Protein AF-A0AAP2PD53-F1 (afdb_monomer_lite)

Secondary structure (DSSP, 8-state):
------GGGGSSSSTTTTS-----PPPPPPPEEEEEE-SSHHHHHHHHHHHHHHHHTTSPEEEEEEEEEPSS------TTS---TTHHHHHTTS--S----EEEEEEEE-

Sequence (110 aa):
MDIKLAPVTLALLLAAATLGGCRSAPPPAPAHHLEVHADTLGAARKAAEHRAAQRCGDATPVVLDSRRRAGTPDFRVDADLPADASEVAEYAATTHEGEQPGLVWRYRCE

Foldseek 3Di:
DDDPDDPPVVVVVVVPVPPPDPPPDPPAFDKDKDKFFDQDPVVRVVVVCVVQCVVLPVFDKAWPDKDKDDLDPPDDDDPPDPCPVPPVVVVVPPPPVDRTIMMMTIIGTD

Structure (mmCIF, N/CA/C/O backbone):
data_AF-A0AAP2PD53-F1
#
_entry.id   AF-A0AAP2PD53-F1
#
loop_
_atom_site.group_PDB
_atom_site.id
_atom_site.type_symbol
_atom_site.label_atom_id
_atom_site.label_alt_id
_atom_site.label_comp_id
_atom_site.label_asym_id
_atom_site.label_entity_id
_atom_site.label_seq_id
_atom_site.pdbx_PDB_ins_code
_atom_site.Cartn_x
_atom_site.Cartn_y
_atom_site.Cartn_z
_atom_site.occupancy
_atom_site.B_iso_or_equiv
_atom_site.auth_seq_id
_atom_site.auth_comp_id
_atom_site.auth_asym_id
_atom_site.auth_atom_id
_atom_site.pdbx_PDB_model_num
ATOM 1 N N . MET A 1 1 ? -57.520 -25.841 54.218 1.00 36.88 1 MET A N 1
ATOM 2 C CA . MET A 1 1 ? -56.405 -26.535 53.541 1.00 36.88 1 MET A CA 1
ATOM 3 C C . MET A 1 1 ? -55.307 -25.509 53.347 1.00 36.88 1 MET A C 1
ATOM 5 O O . MET A 1 1 ? -55.381 -24.709 52.425 1.00 36.88 1 MET A O 1
ATOM 9 N N . ASP A 1 2 ? -54.368 -25.467 54.288 1.00 38.88 2 ASP A N 1
ATOM 10 C CA . ASP A 1 2 ? -53.230 -24.548 54.286 1.00 38.88 2 ASP A CA 1
ATOM 11 C C . ASP A 1 2 ? -52.176 -24.998 53.274 1.00 38.88 2 ASP A C 1
ATOM 13 O O . ASP A 1 2 ? -51.608 -26.084 53.392 1.00 38.88 2 ASP A O 1
ATOM 17 N N . ILE A 1 3 ? -51.897 -24.157 52.279 1.00 51.38 3 ILE A N 1
ATOM 18 C CA . ILE A 1 3 ? -50.818 -24.382 51.317 1.00 51.38 3 ILE A CA 1
ATOM 19 C C . ILE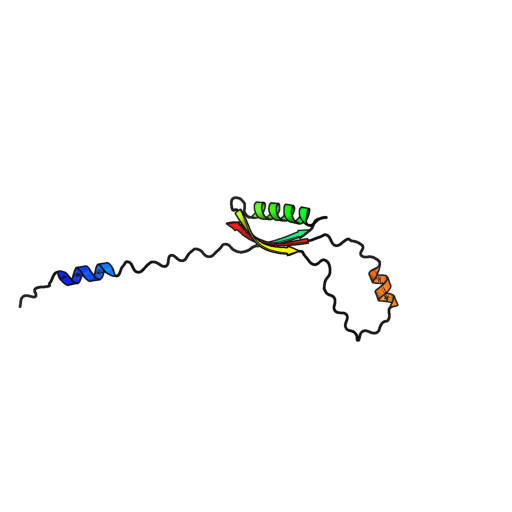 A 1 3 ? -49.562 -23.699 51.873 1.00 51.38 3 ILE A C 1
ATOM 21 O O . ILE A 1 3 ? -49.345 -22.504 51.682 1.00 51.38 3 ILE A O 1
ATOM 25 N N . LYS A 1 4 ? -48.727 -24.464 52.589 1.00 51.34 4 LYS A N 1
ATOM 26 C CA . LYS A 1 4 ? -47.357 -24.063 52.950 1.00 51.34 4 LYS A CA 1
ATOM 27 C C . LYS A 1 4 ? -46.494 -24.049 51.684 1.00 51.34 4 LYS A C 1
ATOM 29 O O . LYS A 1 4 ? -45.925 -25.068 51.302 1.00 51.34 4 LYS A O 1
ATOM 34 N N . LEU A 1 5 ? -46.406 -22.895 51.029 1.00 52.44 5 LEU A N 1
ATOM 35 C CA . LEU A 1 5 ? -45.444 -22.648 49.953 1.00 52.44 5 LEU A CA 1
ATOM 36 C C . LEU A 1 5 ? -44.035 -22.552 50.553 1.00 52.44 5 LEU A C 1
ATOM 38 O O . LEU A 1 5 ? -43.714 -21.618 51.284 1.00 52.44 5 LEU A O 1
ATOM 42 N N . ALA A 1 6 ? -43.208 -23.561 50.277 1.00 54.22 6 ALA A N 1
ATOM 43 C CA . ALA A 1 6 ? -41.811 -23.595 50.683 1.00 54.22 6 ALA A CA 1
ATOM 44 C C . ALA A 1 6 ? -41.010 -22.480 49.969 1.00 54.22 6 ALA A C 1
ATOM 46 O O . ALA A 1 6 ? -41.122 -22.344 48.752 1.00 54.22 6 ALA A O 1
ATOM 47 N N . PRO A 1 7 ? -40.151 -21.721 50.674 1.00 53.34 7 PRO A N 1
ATOM 48 C CA . PRO A 1 7 ? -39.374 -20.610 50.104 1.00 53.34 7 PRO A CA 1
ATOM 49 C C . PRO A 1 7 ? -38.185 -21.054 49.229 1.00 53.34 7 PRO A C 1
ATOM 51 O O . PRO A 1 7 ? -37.437 -20.222 48.725 1.00 53.34 7 PRO A O 1
ATOM 54 N N . VAL A 1 8 ? -37.981 -22.362 49.049 1.00 54.16 8 VAL A N 1
ATOM 55 C CA . VAL A 1 8 ? -36.761 -22.925 48.443 1.00 54.16 8 VAL A CA 1
ATOM 56 C C . VAL A 1 8 ? -36.786 -22.868 46.909 1.00 54.16 8 VAL A C 1
ATOM 58 O O . VAL A 1 8 ? -35.738 -22.822 46.272 1.00 54.16 8 VAL A O 1
ATOM 61 N N . THR A 1 9 ? -37.965 -22.799 46.288 1.00 51.31 9 THR A N 1
ATOM 62 C CA . THR A 1 9 ? -38.105 -22.795 44.821 1.00 51.31 9 THR A CA 1
ATOM 63 C C . THR A 1 9 ? -37.807 -21.449 44.165 1.00 51.31 9 THR A C 1
ATOM 65 O O . THR A 1 9 ? -37.536 -21.417 42.966 1.00 51.31 9 THR A O 1
ATOM 68 N N . LEU A 1 10 ? -37.808 -20.340 44.914 1.00 48.06 10 LEU A N 1
ATOM 69 C CA . LEU A 1 10 ? -37.574 -19.013 44.330 1.00 48.06 10 LEU A CA 1
ATOM 70 C C . LEU A 1 10 ? -36.084 -18.736 44.056 1.00 48.06 10 LEU A C 1
ATOM 72 O O . LEU A 1 10 ? -35.758 -17.936 43.186 1.00 48.06 10 LEU A O 1
ATOM 76 N N . ALA A 1 11 ? -35.172 -19.426 44.750 1.00 49.78 11 ALA A N 1
ATOM 77 C CA . ALA A 1 11 ? -33.731 -19.207 44.612 1.00 49.78 11 ALA A CA 1
ATOM 78 C C . ALA A 1 11 ? -33.130 -19.830 43.336 1.00 49.78 11 ALA A C 1
ATOM 80 O O . ALA A 1 11 ? -32.116 -19.341 42.843 1.00 49.78 11 ALA A O 1
ATOM 81 N N . LEU A 1 12 ? -33.753 -20.869 42.762 1.00 47.34 12 LEU A N 1
ATOM 82 C CA . LEU A 1 12 ? -33.223 -21.525 41.556 1.00 47.34 12 LEU A CA 1
ATOM 83 C C . LEU A 1 12 ? -33.541 -20.781 40.250 1.00 47.34 12 LEU A C 1
ATOM 85 O O . LEU A 1 12 ? -32.826 -20.954 39.267 1.00 47.34 12 LEU A O 1
ATOM 89 N N . LEU A 1 13 ? -34.573 -19.933 40.223 1.00 50.59 13 LEU A N 1
ATOM 90 C CA . LEU A 1 13 ? -34.968 -19.209 39.007 1.00 50.59 13 LEU A CA 1
ATOM 91 C C . LEU A 1 13 ? -34.099 -17.971 38.728 1.00 50.59 13 LEU A C 1
ATOM 93 O O . LEU A 1 13 ? -34.036 -17.522 37.587 1.00 50.59 13 LEU A O 1
ATOM 97 N N . LEU A 1 14 ? -33.372 -17.455 39.727 1.00 49.78 14 LEU A N 1
ATOM 98 C CA . LEU A 1 14 ? -32.449 -16.324 39.549 1.00 49.78 14 LEU A CA 1
ATOM 99 C C . LEU A 1 14 ? -31.073 -16.724 38.990 1.00 49.78 14 LEU A C 1
ATOM 101 O O . LEU A 1 14 ? -30.354 -15.864 38.488 1.00 49.78 14 LEU A O 1
ATOM 105 N N . ALA A 1 15 ? -30.708 -18.009 39.020 1.00 48.78 15 ALA A N 1
ATOM 106 C CA . ALA A 1 15 ? -29.400 -18.472 38.547 1.00 48.78 15 ALA A CA 1
ATOM 107 C C . ALA A 1 15 ? -29.330 -18.712 37.024 1.00 48.78 15 ALA A C 1
ATOM 109 O O . ALA A 1 15 ? -28.242 -18.894 36.487 1.00 48.78 15 ALA A O 1
ATOM 110 N N . ALA A 1 16 ? -30.464 -18.691 36.313 1.00 49.62 16 ALA A N 1
ATOM 111 C CA . ALA A 1 16 ? -30.517 -18.948 34.869 1.00 49.62 16 ALA A CA 1
ATOM 112 C C . ALA A 1 16 ? -30.461 -17.676 33.996 1.00 49.62 16 ALA A C 1
ATOM 114 O O . ALA A 1 16 ? -30.428 -17.773 32.771 1.00 49.62 16 ALA A O 1
ATOM 115 N N . ALA A 1 17 ? -30.424 -16.482 34.599 1.00 51.25 17 ALA A N 1
ATOM 116 C CA . ALA A 1 17 ? -30.383 -15.207 33.874 1.00 51.25 17 ALA A CA 1
ATOM 117 C C . ALA A 1 17 ? -28.957 -14.711 33.548 1.00 51.25 17 ALA A C 1
ATOM 119 O O . ALA A 1 17 ? -28.787 -13.579 33.105 1.00 51.25 17 ALA A O 1
ATOM 120 N N . THR A 1 18 ? -27.926 -15.538 33.753 1.00 55.12 18 THR A N 1
ATOM 121 C CA . THR A 1 18 ? -26.533 -15.230 33.374 1.00 55.12 18 THR A CA 1
ATOM 122 C C . THR A 1 18 ? -26.067 -16.003 32.141 1.00 55.12 18 THR A C 1
ATOM 124 O O . THR A 1 18 ? -24.868 -16.039 31.862 1.00 55.12 18 THR A O 1
ATOM 127 N N . LEU A 1 19 ? -26.994 -16.597 31.372 1.00 55.31 19 LEU A N 1
ATOM 128 C CA . LEU A 1 19 ? -26.682 -17.105 30.038 1.00 55.31 19 LEU A CA 1
ATOM 129 C C . LEU A 1 19 ? -26.169 -15.939 29.202 1.00 55.31 19 LEU A C 1
ATOM 131 O O . LEU A 1 19 ? -26.907 -15.014 28.861 1.00 55.31 19 LEU A O 1
ATOM 135 N N . GLY A 1 20 ? -24.854 -15.992 28.990 1.00 52.97 20 GLY A N 1
ATOM 136 C CA . GLY A 1 20 ? -24.036 -14.950 28.420 1.00 52.97 20 GLY A CA 1
ATOM 137 C C . GLY A 1 20 ? -24.730 -14.308 27.242 1.00 52.97 20 GLY A C 1
ATOM 138 O O . GLY A 1 20 ? -25.011 -14.960 26.236 1.00 52.97 20 GLY A O 1
ATOM 139 N N . GLY A 1 21 ? -24.969 -13.005 27.369 1.00 51.28 21 GLY A N 1
ATOM 140 C CA . GLY A 1 21 ? -25.188 -12.182 26.203 1.00 51.28 21 GLY A CA 1
ATOM 141 C C . GLY A 1 21 ? -24.011 -12.429 25.272 1.00 51.28 21 GLY A C 1
ATOM 142 O O . GLY A 1 21 ? -22.889 -12.012 25.564 1.00 51.28 21 GLY A O 1
ATOM 143 N N . CYS A 1 22 ? -24.257 -13.135 24.170 1.00 63.25 22 CYS A N 1
ATOM 144 C CA . CYS A 1 22 ? -23.423 -13.060 22.989 1.00 63.25 22 CYS A CA 1
ATOM 145 C C . CYS A 1 22 ? -23.457 -11.594 22.570 1.00 63.25 22 CYS A C 1
ATOM 147 O O . CYS A 1 22 ? -24.305 -11.175 21.787 1.00 63.25 22 CYS A O 1
ATOM 149 N N . ARG A 1 23 ? -22.590 -10.779 23.173 1.00 60.72 23 ARG A N 1
ATOM 150 C CA . ARG A 1 23 ? -22.341 -9.419 22.734 1.00 60.72 23 ARG A CA 1
ATOM 151 C C . ARG A 1 23 ? -21.670 -9.601 21.386 1.00 60.72 23 ARG A C 1
ATOM 153 O O . ARG A 1 23 ? -20.472 -9.853 21.325 1.00 60.72 23 ARG A O 1
ATOM 160 N N . SER A 1 24 ? -22.484 -9.632 20.332 1.00 63.78 24 SER A N 1
ATOM 161 C CA . SER A 1 24 ? -22.030 -9.720 18.955 1.00 63.78 24 SER A CA 1
ATOM 162 C C . SER A 1 24 ? -20.974 -8.641 18.794 1.00 63.78 24 SER A C 1
ATOM 164 O O . SER A 1 24 ? -21.280 -7.454 18.933 1.00 63.78 24 SER A O 1
ATOM 166 N N . ALA A 1 25 ? -19.717 -9.053 18.621 1.00 67.06 25 ALA A N 1
ATOM 167 C CA . ALA A 1 25 ? -18.666 -8.110 18.297 1.00 67.06 25 ALA A CA 1
ATOM 168 C C . ALA A 1 25 ? -19.145 -7.333 17.063 1.00 67.06 25 ALA A C 1
ATOM 170 O O . ALA A 1 25 ? -19.707 -7.958 16.151 1.00 67.06 25 ALA A O 1
ATOM 171 N N . PRO A 1 26 ? -19.013 -5.994 17.047 1.00 68.06 26 PRO A N 1
ATOM 172 C CA . PRO A 1 26 ? -19.375 -5.233 15.866 1.00 68.06 26 PRO A CA 1
ATOM 173 C C . PRO A 1 26 ? -18.651 -5.845 14.658 1.00 68.06 26 PRO A C 1
ATOM 175 O O . PRO A 1 26 ? -17.502 -6.282 14.798 1.00 68.06 26 PRO A O 1
ATOM 178 N N . PRO A 1 27 ? -19.323 -5.958 13.497 1.00 71.62 27 PRO A N 1
ATOM 179 C CA . PRO A 1 27 ? -18.693 -6.527 12.318 1.00 71.62 27 PRO A CA 1
ATOM 180 C C . PRO A 1 27 ? -17.408 -5.746 12.013 1.00 71.62 27 PRO A C 1
ATOM 182 O O . PRO A 1 27 ? -17.380 -4.528 12.212 1.00 71.62 27 PRO A O 1
ATOM 185 N N . PRO A 1 28 ? -16.341 -6.422 11.552 1.00 75.31 28 PRO A N 1
ATOM 186 C CA . PRO A 1 28 ? -15.094 -5.742 11.241 1.00 75.31 28 PRO A CA 1
ATOM 187 C C . PRO A 1 28 ? -15.339 -4.655 10.192 1.00 75.31 28 PRO A C 1
ATOM 189 O O . PRO A 1 28 ? -16.188 -4.818 9.309 1.00 75.31 28 PRO A O 1
ATOM 192 N N . ALA A 1 29 ? -14.568 -3.569 10.273 1.00 82.75 29 ALA A N 1
ATOM 193 C CA . ALA A 1 29 ? -14.652 -2.468 9.324 1.00 82.75 29 ALA A CA 1
ATOM 194 C C . ALA A 1 29 ? -14.558 -2.970 7.865 1.00 82.75 29 ALA A C 1
ATOM 196 O O . ALA A 1 29 ? -13.869 -3.964 7.578 1.00 82.75 29 ALA A O 1
ATOM 197 N N . PRO A 1 30 ? -15.253 -2.315 6.916 1.00 88.00 30 PRO A N 1
ATOM 198 C CA . PRO A 1 30 ? -15.207 -2.712 5.517 1.00 88.00 30 PRO A CA 1
ATOM 199 C C . PRO A 1 30 ? -13.775 -2.623 4.981 1.00 88.00 30 PRO A C 1
ATOM 201 O O . PRO A 1 30 ? -13.022 -1.707 5.303 1.00 88.00 30 PRO A O 1
ATOM 204 N N . ALA A 1 31 ? -13.389 -3.595 4.152 1.00 93.56 31 ALA A N 1
ATOM 205 C CA . ALA A 1 31 ? -12.092 -3.558 3.489 1.00 93.56 31 ALA A CA 1
ATOM 206 C C . ALA A 1 31 ? -12.135 -2.610 2.281 1.00 93.56 31 ALA A C 1
ATOM 208 O O . ALA A 1 31 ? -13.056 -2.665 1.467 1.00 93.56 31 ALA A O 1
ATOM 209 N N . HIS A 1 32 ? -11.102 -1.793 2.138 1.00 93.44 32 HIS A N 1
ATOM 210 C CA . HIS A 1 32 ? -10.877 -0.879 1.030 1.00 93.44 32 HIS A CA 1
ATOM 211 C C . HIS A 1 32 ? -9.835 -1.440 0.065 1.00 93.44 32 HIS A C 1
ATOM 213 O O . HIS A 1 32 ? -8.903 -2.130 0.475 1.00 93.44 32 HIS A O 1
ATOM 219 N N . HIS A 1 33 ? -9.988 -1.107 -1.216 1.00 95.50 33 HIS A N 1
ATOM 220 C CA . HIS A 1 33 ? -9.025 -1.402 -2.272 1.00 95.50 33 HIS A CA 1
ATOM 221 C C . HIS A 1 33 ? -8.303 -0.117 -2.689 1.00 95.50 33 HIS A C 1
ATOM 223 O O . HIS A 1 33 ? -8.930 0.941 -2.813 1.00 95.50 33 HIS A O 1
ATOM 229 N N . LEU A 1 34 ? -6.993 -0.203 -2.897 1.00 93.19 34 LEU A N 1
ATOM 230 C CA . LEU A 1 34 ? -6.160 0.913 -3.325 1.00 93.19 34 LEU A CA 1
ATOM 231 C C . LEU A 1 34 ? -5.109 0.427 -4.315 1.00 93.19 34 LEU A C 1
ATOM 233 O O . LEU A 1 34 ? -4.350 -0.485 -4.014 1.00 93.19 34 LEU A O 1
ATOM 237 N N . GLU A 1 35 ? -5.049 1.081 -5.467 1.00 93.25 35 GLU A N 1
ATOM 238 C CA . GLU A 1 35 ? -4.032 0.854 -6.488 1.00 93.25 35 GLU A CA 1
ATOM 239 C C . GLU A 1 35 ? -3.201 2.125 -6.665 1.00 93.25 35 GLU A C 1
ATOM 241 O O . GLU A 1 35 ? -3.731 3.244 -6.704 1.00 93.25 35 GLU A O 1
ATOM 246 N N . VAL A 1 36 ? -1.881 1.960 -6.695 1.00 90.75 36 VAL A N 1
ATOM 247 C CA . VAL A 1 36 ? -0.922 3.061 -6.792 1.00 90.75 36 VAL A CA 1
ATOM 248 C C . VAL A 1 36 ? 0.181 2.698 -7.768 1.00 90.75 36 VAL A C 1
ATOM 250 O O . VAL A 1 36 ? 0.755 1.618 -7.673 1.00 90.75 36 VAL A O 1
ATOM 253 N N . HIS A 1 37 ? 0.509 3.637 -8.650 1.00 89.38 37 HIS A N 1
ATOM 254 C CA . HIS A 1 37 ? 1.633 3.568 -9.578 1.00 89.38 37 HIS A CA 1
ATOM 255 C C . HIS A 1 37 ? 2.645 4.649 -9.225 1.00 89.38 37 HIS A C 1
ATOM 257 O O . HIS A 1 37 ? 2.261 5.733 -8.778 1.00 89.38 37 HIS A O 1
ATOM 263 N N . ALA A 1 38 ? 3.923 4.342 -9.398 1.00 86.06 38 ALA A N 1
ATOM 264 C CA . ALA A 1 38 ? 5.003 5.309 -9.287 1.00 86.06 38 ALA A CA 1
ATOM 265 C C . ALA A 1 38 ? 6.225 4.806 -10.058 1.00 86.06 38 ALA A C 1
ATOM 267 O O . ALA A 1 38 ? 6.265 3.650 -10.459 1.00 86.06 38 ALA A O 1
ATOM 268 N N . ASP A 1 39 ? 7.263 5.633 -10.166 1.00 84.81 39 ASP A N 1
ATOM 269 C CA . ASP A 1 39 ? 8.507 5.269 -10.863 1.00 84.81 39 ASP A CA 1
ATOM 270 C C . ASP A 1 39 ? 9.241 4.088 -10.206 1.00 84.81 39 ASP A C 1
ATOM 272 O O . ASP A 1 39 ? 10.015 3.376 -10.839 1.00 84.81 39 ASP A O 1
ATOM 276 N N . THR A 1 40 ? 8.999 3.857 -8.911 1.00 86.62 40 THR A N 1
ATOM 277 C CA . THR A 1 40 ? 9.549 2.721 -8.165 1.00 86.62 40 THR A CA 1
ATOM 278 C C . THR A 1 40 ? 8.503 2.113 -7.237 1.00 86.62 40 THR A C 1
ATOM 280 O O . THR A 1 40 ? 7.617 2.801 -6.729 1.00 86.62 40 THR A O 1
ATOM 283 N N . LEU A 1 41 ? 8.661 0.830 -6.902 1.00 87.00 41 LEU A N 1
ATOM 284 C CA . LEU A 1 41 ? 7.808 0.173 -5.902 1.00 87.00 41 LEU A CA 1
ATOM 285 C C . LEU A 1 41 ? 7.885 0.834 -4.517 1.00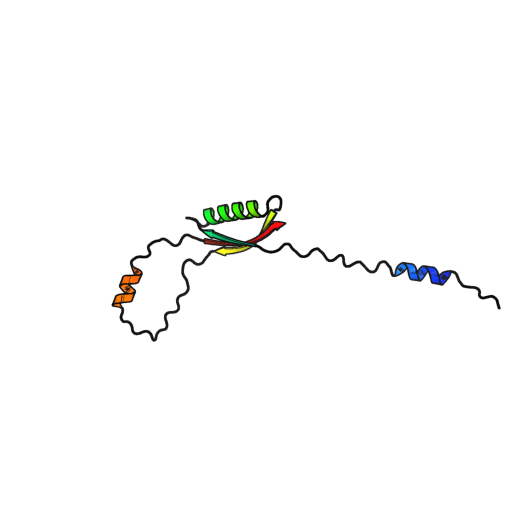 87.00 41 LEU A C 1
ATOM 287 O O . LEU A 1 41 ? 6.893 0.860 -3.792 1.00 87.00 41 LEU A O 1
ATOM 291 N N . GLY A 1 42 ? 9.046 1.382 -4.142 1.00 88.50 42 GLY A N 1
ATOM 292 C CA . GLY A 1 42 ? 9.203 2.116 -2.884 1.00 88.50 42 GLY A CA 1
ATOM 293 C C . GLY A 1 42 ? 8.382 3.407 -2.861 1.00 88.50 42 GLY A C 1
ATOM 294 O O . GLY A 1 42 ? 7.749 3.717 -1.852 1.00 88.50 42 GLY A O 1
ATOM 295 N N . ALA A 1 43 ? 8.339 4.127 -3.984 1.00 90.00 43 ALA A N 1
ATOM 296 C CA . ALA A 1 43 ? 7.493 5.305 -4.144 1.00 90.00 43 ALA A CA 1
ATOM 297 C C . ALA A 1 43 ? 6.000 4.933 -4.157 1.00 90.00 43 ALA A C 1
ATOM 299 O O . ALA A 1 43 ? 5.214 5.573 -3.459 1.00 90.00 43 ALA A O 1
ATOM 300 N N . ALA A 1 44 ? 5.624 3.849 -4.846 1.00 90.81 44 ALA A N 1
ATOM 301 C CA . ALA A 1 44 ? 4.250 3.347 -4.862 1.00 90.81 44 ALA A CA 1
ATOM 302 C C . ALA A 1 44 ? 3.777 2.962 -3.451 1.00 90.81 44 ALA A C 1
ATOM 304 O O . ALA A 1 44 ? 2.664 3.302 -3.057 1.00 90.81 44 ALA A O 1
ATOM 305 N N . ARG A 1 45 ? 4.650 2.337 -2.649 1.00 93.81 45 ARG A N 1
ATOM 306 C CA . ARG A 1 45 ? 4.371 2.023 -1.243 1.00 93.81 45 ARG A CA 1
ATOM 307 C C . ARG A 1 45 ? 4.147 3.278 -0.401 1.00 93.81 45 ARG A C 1
ATOM 309 O O . ARG A 1 45 ? 3.129 3.359 0.274 1.00 93.81 45 ARG A O 1
ATOM 316 N N . LYS A 1 46 ? 5.045 4.266 -0.460 1.00 96.06 46 LYS A N 1
ATOM 317 C CA . LYS A 1 46 ? 4.884 5.523 0.299 1.00 96.06 46 LYS A CA 1
ATOM 318 C C . LYS A 1 46 ? 3.598 6.260 -0.075 1.00 96.06 46 LYS A C 1
ATOM 320 O O . LYS A 1 46 ? 2.890 6.764 0.791 1.00 96.06 46 LYS A O 1
ATOM 325 N N . ALA A 1 47 ? 3.276 6.303 -1.366 1.00 94.12 47 ALA A N 1
ATOM 326 C CA . ALA A 1 47 ? 2.035 6.898 -1.839 1.00 94.12 47 ALA A CA 1
ATOM 327 C C . ALA A 1 47 ? 0.799 6.091 -1.393 1.00 94.12 47 ALA A C 1
ATOM 329 O O . ALA A 1 47 ? -0.222 6.693 -1.060 1.00 94.12 47 ALA A O 1
ATOM 330 N N . ALA A 1 48 ? 0.888 4.758 -1.318 1.00 95.19 48 ALA A N 1
ATOM 331 C CA . ALA A 1 48 ? -0.176 3.920 -0.770 1.00 95.19 48 ALA A CA 1
ATOM 332 C C . ALA A 1 48 ? -0.397 4.172 0.729 1.00 95.19 48 ALA A C 1
ATOM 334 O O . ALA A 1 48 ? -1.535 4.378 1.142 1.00 95.19 48 ALA A O 1
ATOM 335 N N . GLU A 1 49 ? 0.680 4.247 1.516 1.00 96.38 49 GLU A N 1
ATOM 336 C CA . GLU A 1 49 ? 0.645 4.591 2.945 1.00 96.38 49 GLU A CA 1
ATOM 337 C C . GLU A 1 49 ? -0.019 5.956 3.166 1.00 96.38 49 GLU A C 1
ATOM 339 O O . GLU A 1 49 ? -0.956 6.073 3.954 1.00 96.38 49 GLU A O 1
ATOM 344 N N . HIS A 1 50 ? 0.400 6.973 2.408 1.00 96.88 50 HIS A N 1
ATOM 345 C CA . HIS A 1 50 ? -0.159 8.317 2.513 1.00 96.88 50 HIS A CA 1
ATOM 346 C C . HIS A 1 50 ? -1.655 8.366 2.165 1.00 96.88 50 HIS A C 1
ATOM 348 O O . HIS A 1 50 ? -2.445 8.928 2.920 1.00 96.88 50 HIS A O 1
ATOM 354 N N . ARG A 1 51 ? -2.069 7.738 1.054 1.00 96.56 51 ARG A N 1
ATOM 355 C CA . ARG A 1 51 ? -3.483 7.684 0.639 1.00 96.56 51 ARG A CA 1
ATOM 356 C C . ARG A 1 51 ? -4.345 6.887 1.621 1.00 96.56 51 ARG A C 1
ATOM 358 O O . ARG A 1 51 ? -5.491 7.261 1.867 1.00 96.56 51 ARG A O 1
ATOM 365 N N . ALA A 1 52 ? -3.815 5.799 2.179 1.00 96.19 52 ALA A N 1
ATOM 366 C CA . ALA A 1 52 ? -4.515 5.007 3.183 1.00 96.19 52 ALA A CA 1
ATOM 367 C C . ALA A 1 52 ? -4.723 5.812 4.475 1.00 96.19 52 ALA A C 1
ATOM 369 O O . ALA A 1 52 ? -5.846 5.857 4.971 1.00 96.19 52 ALA A O 1
ATOM 370 N N . ALA A 1 53 ? -3.688 6.514 4.950 1.00 95.94 53 ALA A N 1
ATOM 371 C CA . ALA A 1 53 ? -3.775 7.396 6.114 1.00 95.94 53 ALA A CA 1
ATOM 372 C C . ALA A 1 53 ? -4.782 8.538 5.897 1.00 95.94 53 ALA A C 1
ATOM 374 O O . ALA A 1 53 ? -5.652 8.758 6.731 1.00 95.94 53 ALA A O 1
ATOM 375 N N . GLN A 1 54 ? -4.740 9.205 4.737 1.00 96.44 54 GLN A N 1
ATOM 376 C CA . GLN A 1 54 ? -5.713 10.250 4.395 1.00 96.44 54 GLN A CA 1
ATOM 377 C C . GLN A 1 54 ? -7.157 9.743 4.407 1.00 96.44 54 GLN A C 1
ATOM 379 O O . GLN A 1 54 ? -8.050 10.460 4.848 1.00 96.44 54 GLN A O 1
ATOM 384 N N . ARG A 1 55 ? -7.402 8.518 3.919 1.00 94.94 55 ARG A N 1
ATOM 385 C CA . ARG A 1 55 ? -8.752 7.942 3.920 1.00 94.94 55 ARG A CA 1
ATOM 386 C C . ARG A 1 55 ? -9.214 7.552 5.323 1.00 94.94 55 ARG A C 1
ATOM 388 O O . ARG A 1 55 ? -10.391 7.729 5.617 1.00 94.94 55 ARG A O 1
ATOM 395 N N . CYS A 1 56 ? -8.331 6.991 6.146 1.00 94.44 56 CYS A N 1
ATOM 396 C CA . CYS A 1 56 ? -8.701 6.543 7.488 1.00 94.44 56 CYS A CA 1
ATOM 397 C C . CYS A 1 56 ? -8.806 7.689 8.507 1.00 94.44 56 CYS A C 1
ATOM 399 O O . CYS A 1 56 ? -9.462 7.515 9.531 1.00 94.44 56 CYS A O 1
ATOM 401 N N . GLY A 1 57 ? -8.233 8.863 8.219 1.00 94.12 57 GLY A N 1
ATOM 402 C CA . GLY A 1 57 ? -8.287 10.013 9.119 1.00 94.12 57 GLY A CA 1
ATOM 403 C C . GLY A 1 57 ? -7.573 9.700 10.432 1.00 94.12 57 GLY A C 1
ATOM 404 O O . GLY A 1 57 ? -6.370 9.452 10.427 1.00 94.12 57 GLY A O 1
ATOM 405 N N . ASP A 1 58 ? -8.327 9.677 11.531 1.00 93.75 58 ASP A N 1
ATOM 406 C CA . ASP A 1 58 ? -7.809 9.356 12.868 1.00 93.75 58 ASP A CA 1
ATOM 407 C C . ASP A 1 58 ? -7.651 7.841 13.113 1.00 93.75 58 ASP A C 1
ATOM 409 O O . ASP A 1 58 ? -6.984 7.436 14.065 1.00 93.75 58 ASP A O 1
ATOM 413 N N . ALA A 1 59 ? -8.256 6.998 12.268 1.00 92.69 59 ALA A N 1
ATOM 414 C CA . ALA A 1 59 ? -8.124 5.545 12.347 1.00 92.69 59 ALA A CA 1
ATOM 415 C C . ALA A 1 59 ? -6.822 5.060 11.686 1.00 92.69 59 ALA A C 1
ATOM 417 O O . ALA A 1 59 ? -6.327 5.638 10.714 1.00 92.69 59 ALA A O 1
ATOM 418 N N . THR A 1 60 ? -6.279 3.948 12.176 1.00 93.31 60 THR A N 1
ATOM 419 C CA . THR A 1 60 ? -5.050 3.352 11.652 1.00 93.31 60 THR A CA 1
ATOM 420 C C . THR A 1 60 ? -5.362 2.445 10.458 1.00 93.31 60 THR A C 1
ATOM 422 O O . THR A 1 60 ? -6.179 1.529 10.572 1.00 93.31 60 THR A O 1
ATOM 425 N N . PRO A 1 61 ? -4.710 2.634 9.295 1.00 93.88 61 PRO A N 1
ATOM 426 C CA . PRO A 1 61 ? -4.848 1.710 8.181 1.00 93.88 61 PRO A CA 1
ATOM 427 C C . PRO A 1 61 ? -4.131 0.384 8.480 1.00 93.88 61 PRO A C 1
ATOM 429 O O . PRO A 1 61 ? -2.906 0.334 8.588 1.00 93.88 61 PRO A O 1
ATOM 432 N N . VAL A 1 62 ? -4.885 -0.712 8.543 1.00 94.75 62 VAL A N 1
ATOM 433 C CA . VAL A 1 62 ? -4.364 -2.077 8.696 1.00 94.75 62 VAL A CA 1
ATOM 434 C C . VAL A 1 62 ? -4.375 -2.776 7.342 1.00 94.75 62 VAL A C 1
ATOM 436 O O . VAL A 1 62 ? -5.433 -3.024 6.759 1.00 94.75 62 VAL A O 1
ATOM 439 N N . VAL A 1 63 ? -3.188 -3.088 6.816 1.00 95.50 63 VAL A N 1
ATOM 440 C CA . VAL A 1 63 ? -3.031 -3.771 5.524 1.00 95.50 63 VAL A CA 1
ATOM 441 C C . VAL A 1 63 ? -3.366 -5.254 5.680 1.00 95.50 63 VAL A C 1
ATOM 443 O O . VAL A 1 63 ? -2.746 -5.962 6.468 1.00 95.50 63 VAL A O 1
ATOM 446 N N . LEU A 1 64 ? -4.338 -5.722 4.899 1.00 94.12 64 LEU A N 1
ATOM 447 C CA . LEU A 1 64 ? -4.774 -7.118 4.852 1.00 94.12 64 LEU A CA 1
ATOM 448 C C . LEU A 1 64 ? -4.048 -7.914 3.762 1.00 94.12 64 LEU A C 1
ATOM 450 O O . LEU A 1 64 ? -3.720 -9.077 3.962 1.00 94.12 64 LEU A O 1
ATOM 454 N N . ASP A 1 65 ? -3.846 -7.300 2.595 1.00 93.31 65 ASP A N 1
ATOM 455 C CA . ASP A 1 65 ? -3.168 -7.899 1.442 1.00 93.31 65 ASP A CA 1
ATOM 456 C C . ASP A 1 65 ? -2.411 -6.819 0.664 1.00 93.31 65 ASP A C 1
ATOM 458 O O . ASP A 1 65 ? -2.885 -5.687 0.536 1.00 93.31 65 ASP A O 1
ATOM 462 N N . SER A 1 66 ? -1.246 -7.180 0.128 1.00 92.38 66 SER A N 1
ATOM 463 C CA . SER A 1 66 ? -0.405 -6.298 -0.677 1.00 92.38 66 SER A CA 1
ATOM 464 C C . SER A 1 66 ? 0.217 -7.079 -1.824 1.00 92.38 66 SER A C 1
ATOM 466 O O . SER A 1 66 ? 1.086 -7.925 -1.613 1.00 92.38 66 SER A O 1
ATOM 468 N N . ARG A 1 67 ? -0.164 -6.739 -3.053 1.00 91.31 67 ARG A N 1
ATOM 469 C CA . ARG A 1 67 ? 0.323 -7.385 -4.272 1.00 91.31 67 ARG A CA 1
ATOM 470 C C . ARG A 1 67 ? 0.995 -6.371 -5.182 1.00 91.31 67 ARG A C 1
ATOM 472 O O . ARG A 1 67 ? 0.566 -5.226 -5.286 1.00 91.31 67 ARG A O 1
ATOM 479 N N . ARG A 1 68 ? 2.065 -6.794 -5.853 1.00 88.94 68 ARG A N 1
ATOM 480 C CA . ARG A 1 68 ? 2.622 -6.031 -6.975 1.00 88.94 68 ARG A CA 1
ATOM 481 C C . ARG A 1 68 ? 1.681 -6.195 -8.159 1.00 88.94 68 ARG A C 1
ATOM 483 O O . ARG A 1 68 ? 1.205 -7.301 -8.410 1.00 88.94 68 ARG A O 1
ATOM 490 N N . ARG A 1 69 ? 1.417 -5.111 -8.876 1.00 81.00 69 ARG A N 1
ATOM 491 C CA . ARG A 1 69 ? 0.677 -5.178 -10.132 1.00 81.00 69 ARG A CA 1
ATOM 492 C C . ARG A 1 69 ? 1.578 -5.821 -11.184 1.00 81.00 69 ARG A C 1
ATOM 494 O O . ARG A 1 69 ? 2.706 -5.367 -11.370 1.00 81.00 69 ARG A O 1
ATOM 501 N N . ALA A 1 70 ? 1.096 -6.874 -11.839 1.00 66.25 70 ALA A N 1
ATOM 502 C CA . ALA A 1 70 ? 1.758 -7.400 -13.024 1.00 66.25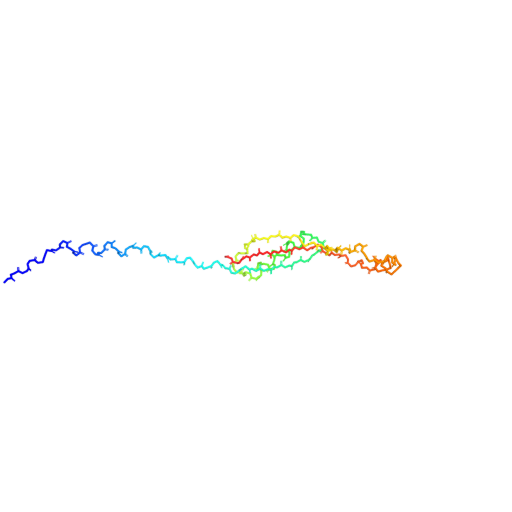 70 ALA A CA 1
ATOM 503 C C . ALA A 1 70 ? 1.614 -6.360 -14.139 1.00 66.25 70 ALA A C 1
ATOM 505 O O . ALA A 1 70 ? 0.499 -5.963 -14.471 1.00 66.25 70 ALA A O 1
ATOM 506 N N . GLY A 1 71 ? 2.745 -5.886 -14.650 1.00 57.31 71 GLY A N 1
ATOM 507 C CA . GLY A 1 71 ? 2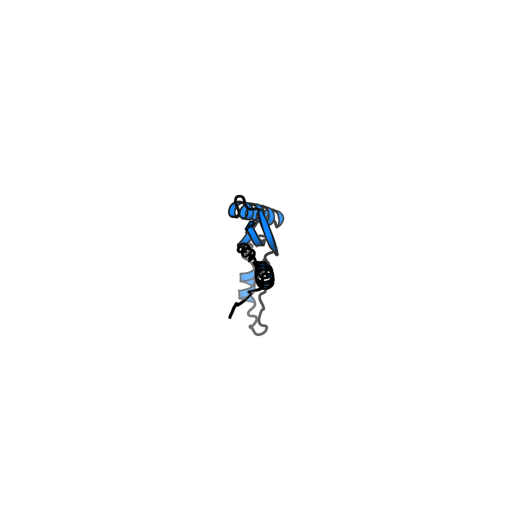.804 -4.933 -15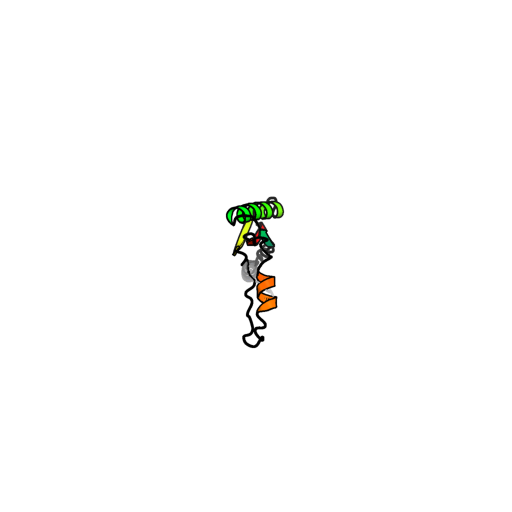.750 1.00 57.31 71 GLY A CA 1
ATOM 508 C C . GLY A 1 71 ? 2.821 -5.627 -17.106 1.00 57.31 71 GLY A C 1
ATOM 509 O O . GLY A 1 71 ? 3.632 -5.278 -17.935 1.00 57.31 71 GLY A O 1
ATOM 510 N N . THR A 1 72 ? 2.083 -6.715 -17.295 1.00 55.12 72 THR A N 1
ATOM 511 C CA . THR A 1 72 ? 1.753 -7.228 -18.631 1.00 55.12 72 THR A CA 1
ATOM 512 C C . THR A 1 72 ? 0.562 -8.162 -18.453 1.00 55.12 72 THR A C 1
ATOM 514 O O . THR A 1 72 ? 0.622 -9.044 -17.587 1.00 55.12 72 THR A O 1
ATOM 517 N N . PRO A 1 73 ? -0.539 -7.997 -19.201 1.00 53.62 73 PRO A N 1
ATOM 518 C CA . PRO A 1 73 ? -1.549 -9.040 -19.291 1.00 53.62 73 PRO A CA 1
ATOM 519 C C . PRO A 1 73 ? -0.892 -10.323 -19.813 1.00 53.62 73 PRO A C 1
ATOM 521 O O . PRO A 1 73 ? -0.073 -10.270 -20.729 1.00 53.62 73 PRO A O 1
ATOM 524 N N . ASP A 1 74 ? -1.239 -11.471 -19.235 1.00 53.47 74 ASP A N 1
ATOM 525 C CA . ASP A 1 74 ? -0.793 -12.767 -19.749 1.00 53.47 74 ASP A CA 1
ATOM 526 C C . ASP A 1 74 ? -1.583 -13.063 -21.035 1.00 53.47 74 ASP A C 1
ATOM 528 O O . ASP A 1 74 ? -2.709 -13.569 -20.997 1.00 53.47 74 ASP A O 1
ATOM 532 N N . PHE A 1 75 ? -1.050 -12.627 -22.178 1.00 51.69 75 PHE A N 1
ATOM 533 C CA . PHE A 1 75 ? -1.649 -12.884 -23.482 1.00 51.69 75 PHE A CA 1
ATOM 534 C C . PHE A 1 75 ? -1.319 -14.311 -23.909 1.00 51.69 75 PHE A C 1
ATOM 536 O O . PHE A 1 75 ? -0.192 -14.624 -24.291 1.00 51.69 75 PHE A O 1
ATOM 543 N N . ARG A 1 76 ? -2.325 -15.186 -23.883 1.00 58.78 76 ARG A N 1
ATOM 544 C CA . ARG A 1 76 ? -2.234 -16.477 -24.565 1.00 58.78 76 ARG A CA 1
ATOM 545 C C . ARG A 1 76 ? -2.449 -16.240 -26.051 1.00 58.78 76 ARG A C 1
ATOM 547 O O . ARG A 1 76 ? -3.538 -15.853 -26.459 1.00 58.78 76 ARG A O 1
ATOM 554 N N . VAL A 1 77 ? -1.401 -16.441 -26.838 1.00 59.09 77 VAL A N 1
ATOM 555 C CA . VAL A 1 77 ? -1.512 -16.482 -28.296 1.00 59.09 77 VAL A CA 1
ATOM 556 C C . VAL A 1 77 ? -2.012 -17.875 -28.665 1.00 59.09 77 VAL A C 1
ATOM 558 O O . VAL A 1 77 ? -1.332 -18.864 -28.388 1.00 59.09 77 VAL A O 1
ATOM 561 N N . ASP A 1 78 ? -3.209 -17.958 -29.244 1.00 55.75 78 ASP A N 1
ATOM 562 C CA . ASP A 1 78 ? -3.709 -19.202 -29.827 1.00 55.75 78 ASP A CA 1
ATOM 563 C C . ASP A 1 78 ? -2.797 -19.606 -30.995 1.00 55.75 78 ASP A C 1
ATOM 565 O O . ASP A 1 78 ? -2.559 -18.823 -31.916 1.00 55.75 78 ASP A O 1
ATOM 569 N N . ALA A 1 79 ? -2.272 -20.833 -30.953 1.00 58.12 79 ALA A N 1
ATOM 570 C CA . ALA A 1 79 ? -1.295 -21.344 -31.919 1.00 58.12 79 ALA A CA 1
ATOM 571 C C . ALA A 1 79 ? -1.845 -21.501 -33.355 1.00 58.12 79 ALA A C 1
ATOM 573 O O . ALA A 1 79 ? -1.072 -21.772 -34.271 1.00 58.12 79 ALA A O 1
ATOM 574 N N . ASP A 1 80 ? -3.154 -21.313 -33.545 1.00 57.56 80 ASP A N 1
ATOM 575 C CA . ASP A 1 80 ? -3.862 -21.469 -34.821 1.00 57.56 80 ASP A CA 1
ATOM 576 C C . ASP A 1 80 ? -4.045 -20.146 -35.595 1.00 57.56 80 ASP A C 1
ATOM 578 O O . ASP A 1 80 ? -4.678 -20.125 -36.652 1.00 57.56 80 ASP A O 1
ATOM 582 N N . LEU A 1 81 ? -3.502 -19.028 -35.099 1.00 55.75 81 LEU A N 1
ATOM 583 C CA . LEU A 1 81 ? -3.495 -17.765 -35.841 1.00 55.75 81 LEU A CA 1
ATOM 584 C C . LEU A 1 81 ? -2.420 -17.808 -36.946 1.00 55.75 81 LEU A C 1
ATOM 586 O O . LEU A 1 81 ? -1.244 -18.017 -36.637 1.00 55.75 81 LEU A O 1
ATOM 590 N N . PRO A 1 82 ? -2.781 -17.607 -38.231 1.00 53.81 82 PRO A N 1
ATOM 591 C CA . PRO A 1 82 ? -1.807 -17.586 -39.314 1.00 53.81 82 PRO A CA 1
ATOM 592 C C . PRO A 1 82 ? -0.799 -16.458 -39.084 1.00 53.81 82 PRO A C 1
ATOM 594 O O . PRO A 1 82 ? -1.161 -15.301 -38.876 1.00 53.81 82 PRO A O 1
ATOM 597 N N . ALA A 1 83 ? 0.481 -16.824 -39.100 1.00 55.75 83 ALA A N 1
ATOM 598 C CA . ALA A 1 83 ? 1.605 -15.928 -38.890 1.00 55.75 83 ALA A CA 1
ATOM 599 C C . ALA A 1 83 ? 1.854 -15.042 -40.122 1.00 55.75 83 ALA A C 1
ATOM 601 O O . ALA A 1 83 ? 2.902 -15.139 -40.759 1.00 55.75 83 ALA A O 1
ATOM 602 N N . ASP A 1 84 ? 0.930 -14.134 -40.432 1.00 54.19 84 ASP A N 1
ATOM 603 C CA . ASP A 1 84 ? 1.251 -12.960 -41.245 1.00 54.19 84 ASP A CA 1
ATOM 604 C C . ASP A 1 84 ? 2.032 -11.988 -40.347 1.00 54.19 84 ASP A C 1
ATOM 606 O O . ASP A 1 84 ? 1.542 -10.985 -39.831 1.00 54.19 84 ASP A O 1
ATOM 610 N N . ALA A 1 85 ? 3.289 -12.357 -40.096 1.00 53.16 85 ALA A N 1
ATOM 611 C CA . ALA A 1 85 ? 4.215 -11.755 -39.140 1.00 53.16 85 ALA A CA 1
ATOM 612 C C . ALA A 1 85 ? 4.656 -10.314 -39.484 1.00 53.16 85 ALA A C 1
ATOM 614 O O . ALA A 1 85 ? 5.586 -9.799 -38.864 1.00 53.16 85 ALA A O 1
ATOM 615 N N . SER A 1 86 ? 4.014 -9.662 -40.459 1.00 52.88 86 SER A N 1
ATOM 616 C CA . SER A 1 86 ? 4.363 -8.309 -40.902 1.00 52.88 86 SER A CA 1
ATOM 617 C C . SER A 1 86 ? 3.643 -7.224 -40.100 1.00 52.88 86 SER A C 1
ATOM 619 O O . SER A 1 86 ? 4.290 -6.272 -39.685 1.00 52.88 86 SER A O 1
ATOM 621 N N . GLU A 1 87 ? 2.344 -7.365 -39.813 1.00 50.56 87 GLU A N 1
ATOM 622 C CA . GLU A 1 87 ? 1.616 -6.325 -39.061 1.00 50.56 87 GLU A CA 1
ATOM 623 C C . GLU A 1 87 ? 1.902 -6.404 -37.552 1.00 50.56 87 GLU A C 1
ATOM 625 O O . GLU A 1 87 ? 2.057 -5.384 -36.886 1.00 50.56 87 GLU A O 1
ATOM 630 N N . VAL A 1 88 ? 2.062 -7.608 -36.991 1.00 53.75 88 VAL A N 1
ATOM 631 C CA . VAL A 1 88 ? 2.279 -7.789 -35.540 1.00 53.75 88 VAL A CA 1
ATOM 632 C C . VAL A 1 88 ? 3.664 -7.297 -35.090 1.00 53.75 88 VAL A C 1
ATOM 634 O O . VAL A 1 88 ? 3.811 -6.790 -33.978 1.00 53.75 88 VAL A O 1
ATOM 637 N N . ALA A 1 89 ? 4.679 -7.397 -35.953 1.00 49.38 89 ALA A N 1
ATOM 638 C CA . ALA A 1 89 ? 6.028 -6.919 -35.653 1.00 49.38 89 ALA A CA 1
ATOM 639 C C . ALA A 1 89 ? 6.131 -5.381 -35.668 1.00 49.38 89 ALA A C 1
ATOM 641 O O . ALA A 1 89 ? 6.898 -4.819 -34.885 1.00 49.38 89 ALA A O 1
ATOM 642 N N . GLU A 1 90 ? 5.335 -4.695 -36.498 1.00 47.59 90 GLU A N 1
ATOM 643 C CA . GLU A 1 90 ? 5.288 -3.225 -36.543 1.00 47.59 90 GLU A CA 1
ATOM 644 C C . GLU A 1 90 ? 4.527 -2.620 -35.351 1.00 47.59 90 GLU A C 1
ATOM 646 O O . GLU A 1 90 ? 4.907 -1.553 -34.864 1.00 47.59 90 GLU A O 1
ATOM 651 N N . TYR A 1 91 ? 3.532 -3.322 -34.794 1.00 49.69 91 TYR A N 1
ATOM 652 C CA . TYR A 1 91 ? 2.824 -2.872 -33.585 1.00 49.69 91 TYR A CA 1
ATOM 653 C C . TYR A 1 91 ? 3.601 -3.082 -32.275 1.00 49.69 91 TYR A C 1
ATOM 655 O O . TYR A 1 91 ? 3.326 -2.400 -31.288 1.00 49.69 91 TYR A O 1
ATOM 663 N N . ALA A 1 92 ? 4.596 -3.974 -32.244 1.00 49.91 92 ALA A N 1
ATOM 664 C CA . ALA A 1 92 ? 5.416 -4.206 -31.050 1.00 49.91 92 ALA A CA 1
ATOM 665 C C . ALA A 1 92 ? 6.435 -3.079 -30.771 1.00 49.91 92 ALA A C 1
ATOM 667 O O . ALA A 1 92 ? 7.039 -3.039 -29.698 1.00 49.91 92 ALA A O 1
ATOM 668 N N . ALA A 1 93 ? 6.649 -2.163 -31.722 1.00 48.94 93 ALA A N 1
ATOM 669 C CA . ALA A 1 93 ? 7.771 -1.226 -31.690 1.00 48.94 93 ALA A CA 1
ATOM 670 C C . ALA A 1 93 ? 7.463 0.171 -31.106 1.00 48.94 93 ALA A C 1
ATOM 672 O O . ALA A 1 93 ? 8.388 0.973 -30.984 1.00 48.94 93 ALA A O 1
ATOM 673 N N . THR A 1 94 ? 6.222 0.500 -30.722 1.00 47.09 94 THR A N 1
ATOM 674 C CA . THR A 1 94 ? 5.858 1.896 -30.367 1.00 47.09 94 THR A CA 1
ATOM 675 C C . THR A 1 94 ? 5.015 2.100 -29.106 1.00 47.09 94 THR A C 1
ATOM 677 O O . THR A 1 94 ? 4.403 3.152 -28.950 1.00 47.09 94 THR A O 1
ATOM 680 N N . THR A 1 95 ? 5.060 1.200 -28.120 1.00 54.62 95 THR A N 1
ATOM 681 C CA . THR A 1 95 ? 4.553 1.518 -26.767 1.00 54.62 95 THR A CA 1
ATOM 682 C C . THR A 1 95 ? 5.675 1.475 -25.734 1.00 54.62 95 THR A C 1
ATOM 684 O O . THR A 1 95 ? 5.690 0.652 -24.826 1.00 54.62 95 THR A O 1
ATOM 687 N N . HIS A 1 96 ? 6.642 2.384 -25.872 1.00 47.06 96 HIS A N 1
ATOM 688 C CA . HIS A 1 96 ? 7.647 2.676 -24.839 1.00 47.06 96 HIS A CA 1
ATOM 689 C C . HIS A 1 96 ? 7.113 3.654 -23.772 1.00 47.06 96 HIS A C 1
ATOM 691 O O . HIS A 1 96 ? 7.879 4.392 -23.153 1.00 47.06 96 HIS A O 1
ATOM 697 N N . GLU A 1 97 ? 5.799 3.675 -23.529 1.00 47.78 97 GLU A N 1
ATOM 698 C CA . GLU A 1 97 ? 5.248 4.305 -22.329 1.00 47.78 97 GLU A CA 1
ATOM 699 C C . GLU A 1 97 ? 5.410 3.314 -21.178 1.00 47.78 97 GLU A C 1
ATOM 701 O O . GLU A 1 97 ? 4.540 2.495 -20.894 1.00 47.78 97 GLU A O 1
ATOM 706 N N . GLY A 1 98 ? 6.620 3.334 -20.609 1.00 54.19 98 GLY A N 1
ATOM 70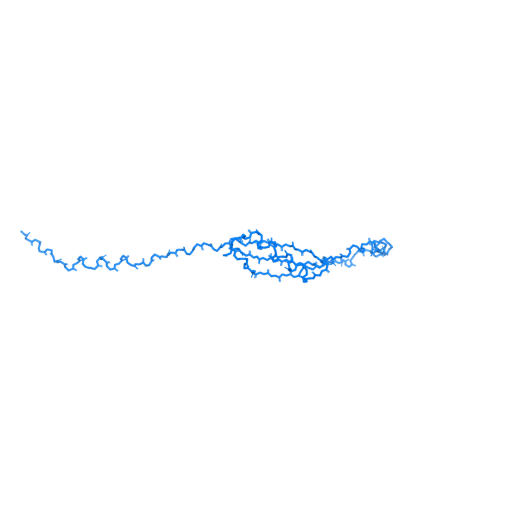7 C CA . GLY A 1 98 ? 7.111 2.399 -19.608 1.00 54.19 98 GLY A CA 1
ATOM 708 C C . GLY A 1 98 ? 6.077 2.114 -18.529 1.00 54.19 98 GLY A C 1
ATOM 709 O O . GLY A 1 98 ? 5.639 3.006 -17.801 1.00 54.19 98 GLY A O 1
ATOM 710 N N . GLU A 1 99 ? 5.699 0.846 -18.437 1.00 62.59 99 GLU A N 1
ATOM 711 C CA . GLU A 1 99 ? 4.702 0.370 -17.499 1.00 62.59 99 GLU A CA 1
ATOM 712 C C . GLU A 1 99 ? 5.198 0.622 -16.071 1.00 62.59 99 GLU A C 1
ATOM 714 O O . GLU A 1 99 ? 6.108 -0.042 -15.567 1.00 62.59 99 GLU A O 1
ATOM 719 N N . GLN A 1 100 ? 4.659 1.665 -15.436 1.00 68.25 100 GLN A N 1
ATOM 720 C CA . GLN A 1 100 ? 5.138 2.089 -14.128 1.00 68.25 100 GLN A CA 1
ATOM 721 C C . GLN A 1 100 ? 4.835 1.013 -13.079 1.00 68.25 100 GLN A C 1
ATOM 723 O O . GLN A 1 100 ? 3.701 0.511 -13.021 1.00 68.25 100 GLN A O 1
ATOM 728 N N . PRO A 1 101 ? 5.802 0.669 -12.208 1.00 76.44 101 PRO A N 1
ATOM 729 C CA . PRO A 1 101 ? 5.584 -0.324 -11.171 1.00 76.44 101 PRO A CA 1
ATOM 730 C C . PRO A 1 101 ? 4.385 0.053 -10.291 1.00 76.44 101 PRO A C 1
ATOM 732 O O . PRO A 1 101 ? 4.291 1.160 -9.756 1.00 76.44 101 PRO A O 1
ATOM 735 N N . GLY A 1 102 ? 3.461 -0.900 -10.144 1.00 84.00 102 GLY A N 1
ATOM 736 C CA . GLY A 1 102 ? 2.213 -0.725 -9.408 1.00 84.00 102 GLY A CA 1
ATOM 737 C C . GLY A 1 102 ? 2.128 -1.572 -8.139 1.00 84.00 102 GLY A C 1
ATOM 738 O O . GLY A 1 102 ? 2.698 -2.664 -8.048 1.00 84.00 102 GLY A O 1
ATOM 739 N N . LEU A 1 103 ? 1.369 -1.081 -7.163 1.00 90.38 103 LEU A N 1
ATOM 740 C CA . LEU A 1 103 ? 1.059 -1.745 -5.903 1.00 90.38 103 LEU A CA 1
ATOM 741 C C . LEU A 1 103 ? -0.455 -1.743 -5.689 1.00 90.38 103 LEU A C 1
ATOM 743 O O . LEU A 1 103 ? -1.103 -0.706 -5.813 1.00 90.38 103 LEU A O 1
ATOM 747 N N . VAL A 1 104 ? -0.997 -2.904 -5.340 1.00 93.25 104 VAL A N 1
ATOM 748 C CA . VAL A 1 104 ? -2.411 -3.113 -5.039 1.00 93.25 104 VAL A CA 1
ATOM 749 C C . VAL A 1 104 ? -2.545 -3.535 -3.583 1.00 93.25 104 VAL A C 1
ATOM 751 O O . VAL A 1 104 ? -1.998 -4.561 -3.180 1.00 93.25 104 VAL A O 1
ATOM 754 N N . TRP A 1 105 ? -3.281 -2.754 -2.798 1.00 95.69 105 TRP A N 1
ATOM 755 C CA . TRP A 1 105 ? -3.542 -2.986 -1.382 1.00 95.69 105 TRP A CA 1
ATOM 756 C C . TRP A 1 105 ? -5.010 -3.275 -1.114 1.00 95.69 105 TRP A C 1
ATOM 758 O O . TRP A 1 105 ? -5.905 -2.608 -1.639 1.00 95.69 105 TRP A O 1
ATOM 768 N N . ARG A 1 106 ? -5.245 -4.219 -0.202 1.00 96.50 106 ARG A N 1
ATOM 769 C CA . ARG A 1 106 ? -6.495 -4.322 0.551 1.00 96.50 106 ARG A CA 1
ATOM 770 C C . ARG A 1 106 ? -6.214 -3.968 2.000 1.00 96.50 106 ARG A C 1
ATOM 772 O O . ARG A 1 106 ? -5.301 -4.535 2.590 1.00 96.50 106 ARG A O 1
ATOM 779 N N . TYR A 1 107 ? -6.988 -3.059 2.577 1.00 96.12 107 TYR A N 1
ATOM 780 C CA . TYR A 1 107 ? -6.769 -2.571 3.942 1.00 96.12 107 TYR A CA 1
ATOM 781 C C . TYR A 1 107 ? -8.085 -2.228 4.642 1.00 96.12 107 TYR A C 1
ATOM 783 O O . TYR A 1 107 ? -9.120 -2.127 3.989 1.00 96.12 107 TYR A O 1
ATOM 791 N N . ARG A 1 108 ? -8.062 -2.057 5.962 1.00 95.25 108 ARG A N 1
ATOM 792 C CA . ARG A 1 108 ? -9.183 -1.564 6.780 1.00 95.25 108 ARG A CA 1
ATOM 793 C C . ARG A 1 108 ? -8.737 -0.356 7.590 1.00 95.25 108 ARG A C 1
ATOM 795 O O . ARG A 1 108 ? -7.542 -0.187 7.796 1.00 95.25 108 ARG A O 1
ATOM 802 N N . CYS A 1 109 ? -9.686 0.462 8.020 1.00 94.06 109 CYS A N 1
ATOM 803 C CA . CYS A 1 109 ? -9.439 1.522 8.990 1.00 94.06 109 CYS A CA 1
ATOM 804 C C . CYS A 1 109 ? -9.905 1.024 10.360 1.00 94.06 109 CYS A C 1
ATOM 806 O O . CYS A 1 109 ? -11.073 0.644 10.485 1.00 94.06 109 CYS A O 1
ATOM 808 N N . GLU A 1 110 ? -8.998 0.984 11.334 1.00 90.50 110 GLU A N 1
ATOM 809 C CA . GLU A 1 110 ? -9.244 0.499 12.702 1.00 90.50 110 GLU A CA 1
ATOM 810 C C . GLU A 1 110 ? -8.920 1.556 13.759 1.00 90.50 110 GLU A C 1
ATOM 812 O O . GLU A 1 110 ? -7.911 2.281 13.590 1.00 90.50 110 GLU A O 1
#

Radius of gyration: 31.53 Å; chains: 1; bounding box: 66×37×96 Å

pLDDT: mean 71.81, std 19.69, range [36.88, 96.88]